Protein AF-0000000083150686 (afdb_homodimer)

Structure (mmCIF, N/CA/C/O backbone):
data_AF-0000000083150686-model_v1
#
loop_
_entity.id
_entity.type
_entity.pdbx_description
1 polymer 'Uncharacterized protein'
#
loop_
_atom_site.group_PDB
_atom_site.id
_atom_site.type_symbol
_atom_site.label_atom_id
_atom_site.label_alt_id
_atom_site.label_comp_id
_atom_site.label_asym_id
_atom_site.label_entity_id
_atom_site.label_seq_id
_atom_site.pdbx_PDB_ins_code
_atom_site.Cartn_x
_atom_site.Cartn_y
_atom_site.Cartn_z
_atom_site.occupancy
_atom_site.B_iso_or_equiv
_atom_site.auth_seq_id
_atom_site.auth_comp_id
_atom_site.auth_asym_id
_atom_site.auth_atom_id
_atom_site.pdbx_PDB_model_num
ATOM 1 N N . MET A 1 1 ? -0.133 -28 -19.562 1 75 1 MET A N 1
ATOM 2 C CA . MET A 1 1 ? 1.169 -27.609 -19.047 1 75 1 MET A CA 1
ATOM 3 C C . MET A 1 1 ? 1.482 -26.156 -19.422 1 75 1 MET A C 1
ATOM 5 O O . MET A 1 1 ? 1.815 -25.344 -18.547 1 75 1 MET A O 1
ATOM 9 N N . GLU A 1 2 ? 1.231 -25.766 -20.672 1 84.12 2 GLU A N 1
ATOM 10 C CA . GLU A 1 2 ? 1.483 -24.406 -21.125 1 84.12 2 GLU A CA 1
ATOM 11 C C . GLU A 1 2 ? 0.567 -23.406 -20.438 1 84.12 2 GLU A C 1
ATOM 13 O O . GLU A 1 2 ? 1.009 -22.328 -20.016 1 84.12 2 GLU A O 1
ATOM 18 N N . GLU A 1 3 ? -0.561 -23.875 -20.203 1 87 3 GLU A N 1
ATOM 19 C CA . GLU A 1 3 ? -1.543 -23 -19.578 1 87 3 GLU A CA 1
ATOM 20 C C . GLU A 1 3 ? -1.183 -22.734 -18.125 1 87 3 GLU A C 1
ATOM 22 O O . GLU A 1 3 ? -1.304 -21.609 -17.641 1 87 3 GLU A O 1
ATOM 27 N N . ILE A 1 4 ? -0.721 -23.797 -17.5 1 89.31 4 ILE A N 1
ATOM 28 C CA . ILE A 1 4 ? -0.377 -23.688 -16.094 1 89.31 4 ILE A CA 1
ATOM 29 C C . ILE A 1 4 ? 0.859 -22.812 -15.922 1 89.31 4 ILE A C 1
ATOM 31 O O . ILE A 1 4 ? 0.932 -22 -14.992 1 89.31 4 ILE A O 1
ATOM 35 N N . ASN A 1 5 ? 1.728 -22.969 -16.766 1 89.44 5 ASN A N 1
ATOM 36 C CA . ASN A 1 5 ? 2.928 -22.141 -16.734 1 89.44 5 ASN A CA 1
ATOM 37 C C . ASN A 1 5 ? 2.605 -20.688 -17 1 89.44 5 ASN A C 1
ATOM 39 O O . ASN A 1 5 ? 3.211 -19.781 -16.406 1 89.44 5 ASN A O 1
ATOM 43 N N . GLN A 1 6 ? 1.755 -20.484 -17.891 1 92.5 6 GLN A N 1
ATOM 44 C CA . GLN A 1 6 ? 1.312 -19.125 -18.172 1 92.5 6 GLN A CA 1
ATOM 45 C C . GLN A 1 6 ? 0.646 -18.5 -16.938 1 92.5 6 GLN A C 1
ATOM 47 O O . GLN A 1 6 ? 0.865 -17.328 -16.641 1 92.5 6 GLN A O 1
ATOM 52 N N . ARG A 1 7 ? -0.145 -19.328 -16.344 1 93.06 7 ARG A N 1
ATOM 53 C CA . ARG A 1 7 ? -0.808 -18.875 -15.125 1 93.06 7 ARG A CA 1
ATOM 54 C C . ARG A 1 7 ? 0.211 -18.516 -14.055 1 93.06 7 ARG A C 1
ATOM 56 O O . ARG A 1 7 ? 0.089 -17.469 -13.398 1 93.06 7 ARG A O 1
ATOM 63 N N . ILE A 1 8 ? 1.178 -19.281 -13.836 1 94 8 ILE A N 1
ATOM 64 C CA . ILE A 1 8 ? 2.219 -19.031 -12.844 1 94 8 ILE A CA 1
ATOM 65 C C . ILE A 1 8 ? 2.959 -17.734 -13.188 1 94 8 ILE A C 1
ATOM 67 O O . ILE A 1 8 ? 3.178 -16.891 -12.312 1 94 8 ILE A O 1
ATOM 71 N N . SER A 1 9 ? 3.281 -17.625 -14.43 1 93.88 9 SER A N 1
ATOM 72 C CA . SER A 1 9 ? 3.975 -16.406 -14.859 1 93.88 9 SER A CA 1
ATOM 73 C C . SER A 1 9 ? 3.135 -15.164 -14.594 1 93.88 9 SER A C 1
ATOM 75 O O . SER A 1 9 ? 3.648 -14.148 -14.117 1 93.88 9 SER A O 1
ATOM 77 N N . TYR A 1 10 ? 1.925 -15.242 -14.945 1 95.06 10 TYR A N 1
ATOM 78 C CA . TYR A 1 10 ? 1.02 -14.117 -14.703 1 95.06 10 TYR A CA 1
ATOM 79 C C . TYR A 1 10 ? 0.949 -13.781 -13.219 1 95.06 10 TYR A C 1
ATOM 81 O O . TYR A 1 10 ? 1.026 -12.609 -12.844 1 95.06 10 TYR A O 1
ATOM 89 N N . LEU A 1 11 ? 0.812 -14.781 -12.336 1 95.75 11 LEU A N 1
ATOM 90 C CA . LEU A 1 11 ? 0.724 -14.578 -10.898 1 95.75 11 LEU A CA 1
ATOM 91 C C . LEU A 1 11 ? 2.014 -13.977 -10.352 1 95.75 11 LEU A C 1
ATOM 93 O O . LEU A 1 11 ? 1.977 -13.086 -9.508 1 95.75 11 LEU A O 1
ATOM 97 N N . GLU A 1 12 ? 3.113 -14.414 -10.836 1 94.94 12 GLU A N 1
ATOM 98 C CA . GLU A 1 12 ? 4.398 -13.891 -10.383 1 94.94 12 GLU A CA 1
ATOM 99 C C . GLU A 1 12 ? 4.566 -12.422 -10.766 1 94.94 12 GLU A C 1
ATOM 101 O O . GLU A 1 12 ? 5.016 -11.609 -9.953 1 94.94 12 GLU A O 1
ATOM 106 N N . GLU A 1 13 ? 4.199 -12.078 -11.953 1 93.44 13 GLU A N 1
ATOM 107 C CA . GLU A 1 13 ? 4.281 -10.695 -12.406 1 93.44 13 GLU A CA 1
ATOM 108 C C . GLU A 1 13 ? 3.338 -9.797 -11.609 1 93.44 13 GLU A C 1
ATOM 110 O O . GLU A 1 13 ? 3.709 -8.688 -11.227 1 93.44 13 GLU A O 1
ATOM 115 N N . SER A 1 14 ? 2.146 -10.281 -11.422 1 94.44 14 SER A N 1
ATOM 116 C CA . SER A 1 14 ? 1.16 -9.531 -10.648 1 94.44 14 SER A CA 1
ATOM 117 C C . SER A 1 14 ? 1.615 -9.336 -9.211 1 94.44 14 SER A C 1
ATOM 119 O O . SER A 1 14 ? 1.419 -8.266 -8.633 1 94.44 14 SER A O 1
ATOM 121 N N . TYR A 1 15 ? 2.15 -10.367 -8.695 1 94.94 15 TYR A N 1
ATOM 122 C CA . TYR A 1 15 ? 2.686 -10.328 -7.344 1 94.94 15 TYR A CA 1
ATOM 123 C C . TYR A 1 15 ? 3.76 -9.25 -7.215 1 94.94 15 TYR A C 1
ATOM 125 O O . TYR A 1 15 ? 3.729 -8.445 -6.285 1 94.94 15 TYR A O 1
ATOM 133 N N . GLU A 1 16 ? 4.676 -9.203 -8.094 1 93.56 16 GLU A N 1
ATOM 134 C CA . GLU A 1 16 ? 5.766 -8.242 -8.047 1 93.56 16 GLU A CA 1
ATOM 135 C C . GLU A 1 16 ? 5.25 -6.812 -8.188 1 93.56 16 GLU A C 1
ATOM 137 O O . GLU A 1 16 ? 5.703 -5.906 -7.488 1 93.56 16 GLU A O 1
ATOM 142 N N . ALA A 1 17 ? 4.332 -6.609 -9.07 1 91.94 17 ALA A N 1
ATOM 143 C CA . ALA A 1 17 ? 3.744 -5.285 -9.273 1 91.94 17 ALA A CA 1
ATOM 144 C C . ALA A 1 17 ? 3.072 -4.789 -7.996 1 91.94 17 ALA A C 1
ATOM 146 O O . ALA A 1 17 ? 3.256 -3.635 -7.602 1 91.94 17 ALA A O 1
ATOM 147 N N . LEU A 1 18 ? 2.375 -5.68 -7.391 1 95.12 18 LEU A N 1
ATOM 148 C CA . LEU A 1 18 ? 1.666 -5.32 -6.168 1 95.12 18 LEU A CA 1
ATOM 149 C C . LEU A 1 18 ? 2.645 -5.074 -5.023 1 95.12 18 LEU A C 1
ATOM 151 O O . LEU A 1 18 ? 2.443 -4.168 -4.215 1 95.12 18 LEU A O 1
ATOM 155 N N . ARG A 1 19 ? 3.648 -5.855 -4.949 1 94.62 19 ARG A N 1
ATOM 156 C CA . ARG A 1 19 ? 4.684 -5.664 -3.939 1 94.62 19 ARG A CA 1
ATOM 157 C C . ARG A 1 19 ? 5.32 -4.285 -4.059 1 94.62 19 ARG A C 1
ATOM 159 O O . ARG A 1 19 ? 5.492 -3.586 -3.059 1 94.62 19 ARG A O 1
ATOM 166 N N . VAL A 1 20 ? 5.586 -3.867 -5.234 1 94.5 20 VAL A N 1
ATOM 167 C CA . VAL A 1 20 ? 6.219 -2.57 -5.457 1 94.5 20 VAL A CA 1
ATOM 168 C C . VAL A 1 20 ? 5.227 -1.451 -5.152 1 94.5 20 VAL A C 1
ATOM 170 O O . VAL A 1 20 ? 5.59 -0.434 -4.559 1 94.5 20 VAL A O 1
ATOM 173 N N . GLN A 1 21 ? 4.035 -1.655 -5.582 1 94.69 21 GLN A N 1
ATOM 174 C CA . GLN A 1 21 ? 3.008 -0.668 -5.266 1 94.69 21 GLN A CA 1
ATOM 175 C C . GLN A 1 21 ? 2.877 -0.478 -3.756 1 94.69 21 GLN A C 1
ATOM 177 O O . GLN A 1 21 ? 2.754 0.65 -3.275 1 94.69 21 GLN A O 1
ATOM 182 N N . ASN A 1 22 ? 2.91 -1.537 -3.043 1 95.75 22 ASN A N 1
ATOM 183 C CA . ASN A 1 22 ? 2.832 -1.463 -1.588 1 95.75 22 ASN A CA 1
ATOM 184 C C . ASN A 1 22 ? 4.055 -0.764 -0.997 1 95.75 22 ASN A C 1
ATOM 186 O O . ASN A 1 22 ? 3.939 -0.035 -0.009 1 95.75 22 ASN A O 1
ATOM 190 N N . LEU A 1 23 ? 5.199 -1.018 -1.586 1 95.06 23 LEU A N 1
ATOM 191 C CA . LEU A 1 23 ? 6.406 -0.325 -1.15 1 95.06 23 LEU A CA 1
ATOM 192 C C . LEU A 1 23 ? 6.273 1.181 -1.357 1 95.06 23 LEU A C 1
ATOM 194 O O . LEU A 1 23 ? 6.668 1.967 -0.493 1 95.06 23 LEU A O 1
ATOM 198 N N . VAL A 1 24 ? 5.688 1.564 -2.473 1 95.88 24 VAL A N 1
ATOM 199 C CA . VAL A 1 24 ? 5.473 2.975 -2.783 1 95.88 24 VAL A CA 1
ATOM 200 C C . VAL A 1 24 ? 4.492 3.578 -1.779 1 95.88 24 VAL A C 1
ATOM 202 O O . VAL A 1 24 ? 4.781 4.605 -1.161 1 95.88 24 VAL A O 1
ATOM 205 N N . LEU A 1 25 ? 3.389 2.918 -1.589 1 96.12 25 LEU A N 1
ATOM 206 C CA . LEU A 1 25 ? 2.369 3.414 -0.671 1 96.12 25 LEU A CA 1
ATOM 207 C C . LEU A 1 25 ? 2.906 3.48 0.754 1 96.12 25 LEU A C 1
ATOM 209 O O . LEU A 1 25 ? 2.664 4.457 1.469 1 96.12 25 LEU A O 1
ATOM 213 N N . GLY A 1 26 ? 3.625 2.428 1.146 1 94.88 26 GLY A N 1
ATOM 214 C CA . GLY A 1 26 ? 4.223 2.404 2.471 1 94.88 26 GLY A CA 1
ATOM 215 C C . GLY A 1 26 ? 5.227 3.521 2.691 1 94.88 26 GLY A C 1
ATOM 216 O O . GLY A 1 26 ? 5.234 4.156 3.748 1 94.88 26 GLY A O 1
ATOM 217 N N . SER A 1 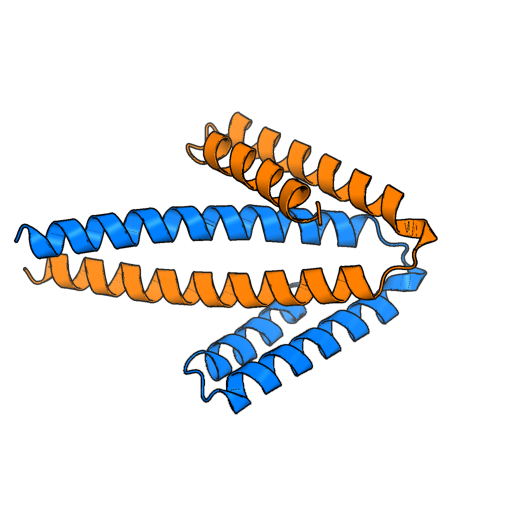27 ? 6.055 3.756 1.7 1 95.31 27 SER A N 1
ATOM 218 C CA . SER A 1 27 ? 7.043 4.824 1.783 1 95.31 27 SER A CA 1
ATOM 219 C C . SER A 1 27 ? 6.375 6.191 1.872 1 95.31 27 SER A C 1
ATOM 221 O O . SER A 1 27 ? 6.781 7.035 2.674 1 95.31 27 SER A O 1
ATOM 223 N N . ALA A 1 28 ? 5.355 6.414 1.034 1 95.19 28 ALA A N 1
ATOM 224 C CA . ALA A 1 28 ? 4.609 7.668 1.062 1 95.19 28 ALA A CA 1
ATOM 225 C C . ALA A 1 28 ? 3.969 7.895 2.428 1 95.19 28 ALA A C 1
ATOM 227 O O . ALA A 1 28 ? 4.07 8.984 2.998 1 95.19 28 ALA A O 1
ATOM 228 N N . LEU A 1 29 ? 3.385 6.855 2.963 1 94.38 29 LEU A N 1
ATOM 229 C CA . LEU A 1 29 ? 2.701 6.941 4.246 1 94.38 29 LEU A CA 1
ATOM 230 C C . LEU A 1 29 ? 3.689 7.234 5.371 1 94.38 29 LEU A C 1
ATOM 232 O O . LEU A 1 29 ? 3.443 8.102 6.211 1 94.38 29 LEU A O 1
ATOM 236 N N . LYS A 1 30 ? 4.742 6.539 5.363 1 93 30 LYS A N 1
ATOM 237 C CA . LYS A 1 30 ? 5.777 6.742 6.375 1 93 30 LYS A CA 1
ATOM 238 C C . LYS A 1 30 ? 6.301 8.18 6.34 1 93 30 LYS A C 1
ATOM 240 O O . LYS A 1 30 ? 6.461 8.812 7.387 1 93 30 LYS A O 1
ATOM 245 N N . SER A 1 31 ? 6.586 8.688 5.176 1 93.44 31 SER A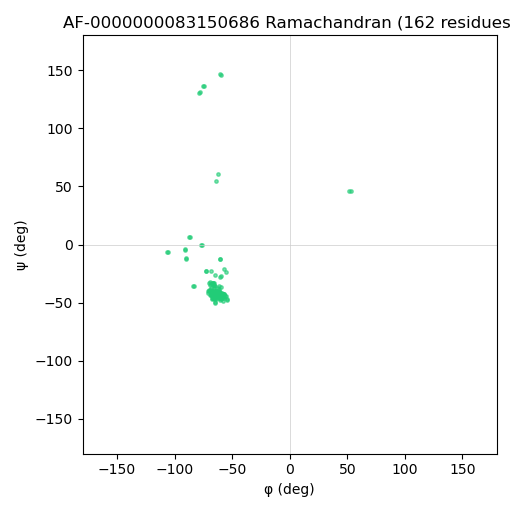 N 1
ATOM 246 C CA . SER A 1 31 ? 7.102 10.039 5.016 1 93.44 31 SER A CA 1
ATOM 247 C C . SER A 1 31 ? 6.082 11.078 5.48 1 93.44 31 SER A C 1
ATOM 249 O O . SER A 1 31 ? 6.438 12.055 6.141 1 93.44 31 SER A O 1
ATOM 251 N N . LEU A 1 32 ? 4.852 10.859 5.09 1 91.44 32 LEU A N 1
ATOM 252 C CA . LEU A 1 32 ? 3.783 11.766 5.496 1 91.44 32 LEU A CA 1
ATOM 253 C C . LEU A 1 32 ? 3.656 11.812 7.016 1 91.44 32 LEU A C 1
ATOM 255 O O . LEU A 1 32 ? 3.627 12.891 7.605 1 91.44 32 LEU A O 1
ATOM 259 N N . LEU A 1 33 ? 3.705 10.68 7.625 1 89.88 33 LEU A N 1
ATOM 260 C CA . LEU A 1 33 ? 3.557 10.609 9.07 1 89.88 33 LEU A CA 1
ATOM 261 C C . LEU A 1 33 ? 4.723 11.297 9.773 1 89.88 33 LEU A C 1
ATOM 263 O O . LEU A 1 33 ? 4.527 11.984 10.781 1 89.88 33 LEU A O 1
ATOM 267 N N . ARG A 1 34 ? 5.844 11.18 9.219 1 89.06 34 ARG A N 1
ATOM 268 C CA . ARG A 1 34 ? 7.039 11.758 9.82 1 89.06 34 ARG A CA 1
ATOM 269 C C . ARG A 1 34 ? 7.039 13.281 9.68 1 89.06 34 ARG A C 1
ATOM 271 O O . ARG A 1 34 ? 7.684 13.977 10.461 1 89.06 34 ARG A O 1
ATOM 278 N N . SER A 1 35 ? 6.305 13.719 8.703 1 89.06 35 SER A N 1
ATOM 279 C CA . SER A 1 35 ? 6.32 15.156 8.43 1 89.06 35 SER A CA 1
ATOM 280 C C . SER A 1 35 ? 5.242 15.883 9.219 1 89.06 35 SER A C 1
ATOM 282 O O . SER A 1 35 ? 5.238 17.109 9.289 1 89.06 35 SER A O 1
ATOM 284 N N . LEU A 1 36 ? 4.387 15.156 9.781 1 89.31 36 LEU A N 1
ATOM 285 C CA . LEU A 1 36 ? 3.254 15.766 10.477 1 89.31 36 LEU A CA 1
ATOM 286 C C . LEU A 1 36 ? 3.688 16.359 11.805 1 89.31 36 LEU A C 1
ATOM 288 O O . LEU A 1 36 ? 4.461 15.742 12.547 1 89.31 36 LEU A O 1
ATOM 292 N N . PRO A 1 37 ? 3.152 17.578 12.039 1 88.38 37 PRO A N 1
ATOM 293 C CA . PRO A 1 37 ? 3.344 18.125 13.391 1 88.38 37 PRO A CA 1
ATOM 294 C C . PRO A 1 37 ? 2.74 17.234 14.477 1 88.38 37 PRO A C 1
ATOM 296 O O . PRO A 1 37 ? 1.703 16.594 14.25 1 88.38 37 PRO A O 1
ATOM 299 N N . PRO A 1 38 ? 3.41 17.219 15.625 1 86.56 38 PRO A N 1
ATOM 300 C CA . PRO A 1 38 ? 2.926 16.344 16.703 1 86.56 38 PRO A CA 1
ATOM 301 C C . PRO A 1 38 ? 1.501 16.688 17.141 1 86.56 38 PRO A C 1
ATOM 303 O O . PRO A 1 38 ? 0.77 15.805 17.609 1 86.56 38 PRO A O 1
ATOM 306 N N . ASP A 1 39 ? 1.132 17.938 16.953 1 88.06 39 ASP A N 1
ATOM 307 C CA . ASP A 1 39 ? -0.183 18.359 17.422 1 88.06 39 ASP A CA 1
ATOM 308 C C . ASP A 1 39 ? -1.286 17.875 16.484 1 88.06 39 ASP A C 1
ATOM 310 O O . ASP A 1 39 ? -2.473 18 16.797 1 88.06 39 ASP A O 1
ATOM 314 N N . MET A 1 40 ? -0.871 17.188 15.422 1 87.56 40 MET A N 1
ATOM 315 C CA . MET A 1 40 ? -1.856 16.672 14.469 1 87.56 40 MET A CA 1
ATOM 316 C C . MET A 1 40 ? -2.027 15.164 14.609 1 87.56 40 MET A C 1
ATOM 318 O O . MET A 1 40 ? -2.918 14.578 14 1 87.56 40 MET A O 1
ATOM 322 N N . ALA A 1 41 ? -1.211 14.602 15.422 1 82.62 41 ALA A N 1
ATOM 323 C CA . ALA A 1 41 ? -1.141 13.141 15.508 1 82.62 41 ALA A CA 1
ATOM 324 C C . ALA A 1 41 ? -2.516 12.547 15.789 1 82.62 41 ALA A C 1
ATOM 326 O O . ALA A 1 41 ? -2.941 11.602 15.109 1 82.62 41 ALA A O 1
ATOM 327 N N . GLN A 1 42 ? -3.186 13.078 16.719 1 87 42 GLN A N 1
ATOM 328 C CA . GLN A 1 42 ? -4.48 12.531 17.094 1 87 42 GLN A CA 1
ATOM 329 C C . GLN A 1 42 ? -5.504 12.695 15.984 1 87 42 GLN A C 1
ATOM 331 O O . GLN A 1 42 ? -6.281 11.781 15.703 1 87 42 GLN A O 1
ATOM 336 N N . ASP A 1 43 ? -5.547 13.875 15.414 1 88.06 43 ASP A N 1
ATOM 337 C CA . ASP A 1 43 ? -6.484 14.148 14.328 1 88.06 43 ASP A CA 1
ATOM 338 C C . ASP A 1 43 ? -6.258 13.203 13.156 1 88.06 43 ASP A C 1
ATOM 340 O O . ASP A 1 43 ? -7.211 12.68 12.57 1 88.06 43 ASP A O 1
ATOM 344 N N . VAL A 1 44 ? -5.086 13.016 12.883 1 88.12 44 VAL A N 1
ATOM 345 C CA . VAL A 1 44 ? -4.723 12.164 11.75 1 88.12 44 VAL A CA 1
ATOM 346 C C . VAL A 1 44 ? -5.086 10.719 12.055 1 88.12 44 VAL A C 1
ATOM 348 O O . VAL A 1 44 ? -5.594 10 11.188 1 88.12 44 VAL A O 1
ATOM 351 N N . LEU A 1 45 ? -4.828 10.219 13.203 1 88.62 45 LEU A N 1
ATOM 352 C CA . LEU A 1 45 ? -5.199 8.867 13.602 1 88.62 45 LEU A CA 1
ATOM 353 C C . LEU A 1 45 ? -6.703 8.656 13.477 1 88.62 45 LEU A C 1
ATOM 355 O O . LEU A 1 45 ? -7.152 7.621 12.984 1 88.62 45 LEU A O 1
ATOM 359 N N . GLU A 1 46 ? -7.41 9.648 13.898 1 93.44 46 GLU A N 1
ATOM 360 C CA . GLU A 1 46 ? -8.867 9.578 13.805 1 93.44 46 GLU A CA 1
ATOM 361 C C . GLU A 1 46 ? -9.32 9.531 12.352 1 93.44 46 GLU A C 1
ATOM 363 O O . GLU A 1 46 ? -10.258 8.797 12.008 1 93.44 46 GLU A O 1
ATOM 368 N N . ALA A 1 47 ? -8.688 10.305 11.586 1 93.31 47 ALA A N 1
ATOM 369 C CA . ALA A 1 47 ? -9.016 10.305 10.164 1 93.31 47 ALA A CA 1
ATOM 370 C C . ALA A 1 47 ? -8.75 8.945 9.531 1 93.31 47 ALA A C 1
ATOM 372 O O . ALA A 1 47 ? -9.547 8.453 8.727 1 93.31 47 ALA A O 1
ATOM 373 N N . VAL A 1 48 ? -7.645 8.359 9.852 1 94.19 48 VAL A N 1
ATOM 374 C CA . VAL A 1 48 ? -7.285 7.047 9.312 1 94.19 48 VAL A CA 1
ATOM 375 C C . VAL A 1 48 ? -8.289 6.004 9.797 1 94.19 48 VAL A C 1
ATOM 377 O O . VAL A 1 48 ? -8.742 5.168 9.008 1 94.19 48 VAL A O 1
ATOM 380 N N . ARG A 1 49 ? -8.641 6.039 11 1 94.56 49 ARG A N 1
ATOM 381 C CA . ARG A 1 49 ? -9.633 5.105 11.531 1 94.56 49 ARG A CA 1
ATOM 382 C C . ARG A 1 49 ? -10.969 5.254 10.797 1 94.56 49 ARG A C 1
ATOM 384 O O . ARG A 1 49 ? -11.586 4.258 10.422 1 94.56 49 ARG A O 1
ATOM 391 N N . ALA A 1 50 ? -11.367 6.5 10.648 1 95.5 50 ALA A N 1
ATOM 392 C CA . ALA A 1 50 ? -12.602 6.762 9.922 1 95.5 50 ALA A CA 1
ATOM 393 C C . ALA A 1 50 ? -12.516 6.242 8.492 1 95.5 50 ALA A C 1
ATOM 395 O O . ALA A 1 50 ? -13.492 5.703 7.957 1 95.5 50 ALA A O 1
ATOM 396 N N . GLY A 1 51 ? -11.406 6.477 7.879 1 95.62 51 GLY A N 1
ATOM 397 C CA . GLY A 1 51 ? -11.195 5.957 6.539 1 95.62 51 GLY A CA 1
ATOM 398 C C . GLY A 1 51 ? -11.297 4.445 6.461 1 95.62 51 GLY A C 1
ATOM 399 O O . GLY A 1 51 ? -11.828 3.896 5.496 1 95.62 51 GLY A O 1
ATOM 400 N N . PHE A 1 52 ? -10.75 3.748 7.414 1 95.75 52 PHE A N 1
ATOM 401 C CA . PHE A 1 52 ? -10.852 2.295 7.477 1 95.75 52 PHE A CA 1
ATOM 402 C C . PHE A 1 52 ? -12.305 1.862 7.625 1 95.75 52 PHE A C 1
ATOM 404 O O . PHE A 1 52 ? -12.75 0.919 6.965 1 95.75 52 PHE A O 1
ATOM 411 N N . ASP A 1 53 ? -12.977 2.562 8.477 1 95.12 53 ASP A N 1
ATOM 412 C CA . ASP A 1 53 ? -14.391 2.244 8.656 1 95.12 53 ASP A CA 1
ATOM 413 C C . ASP A 1 53 ? -15.156 2.4 7.352 1 95.12 53 ASP A C 1
ATOM 415 O O . ASP A 1 53 ? -15.984 1.551 7.004 1 95.12 53 ASP A O 1
ATOM 419 N N . ASP A 1 54 ? -14.891 3.48 6.652 1 95.31 54 ASP A N 1
ATOM 420 C CA . ASP A 1 54 ? -15.539 3.73 5.371 1 95.31 54 ASP A CA 1
ATOM 421 C C . ASP A 1 54 ? -15.242 2.609 4.375 1 95.31 54 ASP A C 1
ATOM 423 O O . ASP A 1 54 ? -16.141 2.137 3.678 1 95.31 54 ASP A O 1
ATOM 427 N N . GLU A 1 55 ? -14 2.215 4.301 1 95.25 55 GLU A N 1
ATOM 428 C CA . GLU A 1 55 ? -13.609 1.166 3.363 1 95.25 55 GLU A CA 1
ATOM 429 C C . GLU A 1 55 ? -14.219 -0.177 3.752 1 95.25 55 GLU A C 1
ATOM 431 O O . GLU A 1 55 ? -14.648 -0.941 2.887 1 95.25 55 GLU A O 1
ATOM 436 N N . LEU A 1 56 ? -14.227 -0.5 4.988 1 94.56 56 LEU A N 1
ATOM 437 C CA . LEU A 1 56 ? -14.836 -1.74 5.453 1 94.56 56 LEU A CA 1
ATOM 438 C C . LEU A 1 56 ? -16.312 -1.789 5.098 1 94.56 56 LEU A C 1
ATOM 440 O O . LEU A 1 56 ? -16.812 -2.818 4.633 1 94.56 56 LEU A O 1
ATOM 444 N N . ALA A 1 57 ? -16.969 -0.682 5.336 1 95.06 57 ALA A N 1
ATOM 445 C CA . ALA A 1 57 ? -18.391 -0.585 4.984 1 95.06 57 ALA A CA 1
ATOM 446 C C . ALA A 1 57 ? -18.594 -0.839 3.492 1 95.06 57 ALA A C 1
ATOM 448 O O . ALA A 1 57 ? -19.516 -1.559 3.105 1 95.06 57 ALA A O 1
ATOM 449 N N . ARG A 1 58 ? -17.719 -0.239 2.688 1 94.44 58 ARG A N 1
ATOM 450 C CA . ARG A 1 58 ? -17.812 -0.435 1.243 1 94.44 58 ARG A CA 1
ATOM 451 C C . ARG A 1 58 ? -17.609 -1.902 0.877 1 94.44 58 ARG A C 1
ATOM 453 O O . ARG A 1 58 ? -18.359 -2.449 0.066 1 94.44 58 ARG A O 1
ATOM 460 N N . LEU A 1 59 ? -16.656 -2.535 1.482 1 93.5 59 LEU A N 1
ATOM 461 C CA . LEU A 1 59 ? -16.375 -3.941 1.216 1 93.5 59 LEU A CA 1
ATOM 462 C C . LEU A 1 59 ? -17.531 -4.824 1.666 1 93.5 59 LEU A C 1
ATOM 464 O O . LEU A 1 59 ? -17.891 -5.789 0.983 1 93.5 59 LEU A O 1
ATOM 468 N N . GLU A 1 60 ? -18.094 -4.543 2.764 1 92 60 GLU A N 1
ATOM 469 C CA . GLU A 1 60 ? -19.219 -5.312 3.287 1 92 60 GLU A CA 1
ATOM 470 C C . GLU A 1 60 ? -20.453 -5.148 2.414 1 92 60 GLU A C 1
ATOM 472 O O . GLU A 1 60 ? -21.172 -6.117 2.145 1 92 60 GLU A O 1
ATOM 477 N N . TYR A 1 61 ? -20.641 -3.941 2.086 1 92 61 TYR A N 1
ATOM 478 C CA . TYR A 1 61 ? -21.797 -3.662 1.242 1 92 61 TYR A CA 1
ATOM 479 C C . TYR A 1 61 ? -21.703 -4.418 -0.078 1 92 61 TYR A C 1
ATOM 481 O O . TYR A 1 61 ? -22.719 -4.898 -0.598 1 92 61 TYR A O 1
ATOM 489 N N . SER A 1 62 ? -20.531 -4.578 -0.645 1 90.31 62 SER A N 1
ATOM 490 C CA . SER A 1 62 ? -20.312 -5.258 -1.917 1 90.31 62 SER A CA 1
ATOM 491 C C . SER A 1 62 ? -20.141 -6.758 -1.719 1 90.31 62 SER A C 1
ATOM 493 O O . SER A 1 62 ? -19.781 -7.477 -2.656 1 90.31 62 SER A O 1
ATOM 495 N N . ASP A 1 63 ? -20.344 -7.176 -0.519 1 85.5 63 ASP A N 1
ATOM 496 C CA . ASP A 1 63 ? -20.172 -8.578 -0.165 1 85.5 63 ASP A CA 1
ATOM 497 C C . ASP A 1 63 ? -18.812 -9.102 -0.619 1 85.5 63 ASP A C 1
ATOM 499 O O . ASP A 1 63 ? -18.719 -10.172 -1.236 1 85.5 63 ASP A O 1
ATOM 503 N N . SER A 1 64 ? -17.797 -8.33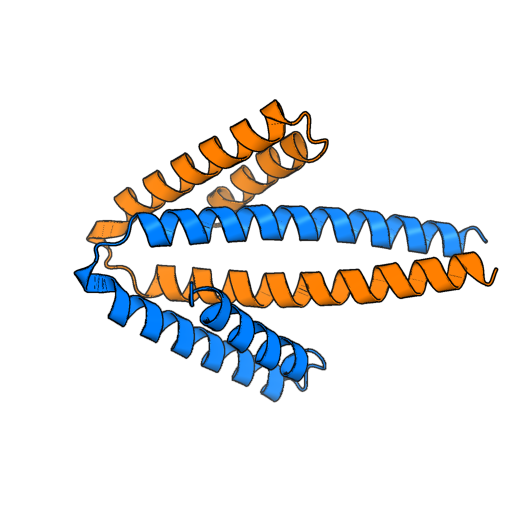6 -0.357 1 85.06 64 SER A N 1
ATOM 504 C CA . SER A 1 64 ? -16.438 -8.711 -0.756 1 85.06 64 SER A CA 1
ATOM 505 C C . SER A 1 64 ? -15.852 -9.742 0.191 1 85.06 64 SER A C 1
ATOM 507 O O . SER A 1 64 ? -15.953 -9.609 1.412 1 85.06 64 SER A O 1
ATOM 509 N N . ALA A 1 65 ? -15.312 -10.766 -0.4 1 82.31 65 ALA A N 1
ATOM 510 C CA . ALA A 1 65 ? -14.641 -11.805 0.373 1 82.31 65 ALA A CA 1
ATOM 511 C C . ALA A 1 65 ? -13.461 -11.234 1.156 1 82.31 65 ALA A C 1
ATOM 513 O O . ALA A 1 65 ? -12.984 -11.852 2.111 1 82.31 65 ALA A O 1
ATOM 514 N N . GLN A 1 66 ? -13.07 -9.992 0.84 1 86.38 66 GLN A N 1
ATOM 515 C CA . GLN A 1 66 ? -11.875 -9.398 1.429 1 86.38 66 GLN A CA 1
ATOM 516 C C . GLN A 1 66 ? -12.211 -8.641 2.707 1 86.38 66 GLN A C 1
ATOM 518 O O . GLN A 1 66 ? -11.32 -8.211 3.439 1 86.38 66 GLN A O 1
ATOM 523 N N . SER A 1 67 ? -13.477 -8.516 3.084 1 91 67 SER A N 1
ATOM 524 C CA . SER A 1 67 ? -13.883 -7.684 4.215 1 91 67 SER A CA 1
ATOM 525 C C . SER A 1 67 ? -13.258 -8.172 5.516 1 91 67 SER A C 1
ATOM 527 O O . SER A 1 67 ? -12.719 -7.379 6.289 1 91 67 SER A O 1
ATOM 529 N N . GLU A 1 68 ? 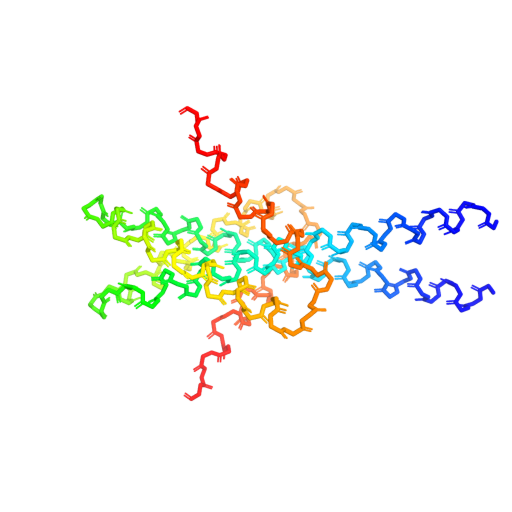-13.289 -9.445 5.684 1 90.94 68 GLU A N 1
ATOM 530 C CA . GLU A 1 68 ? -12.727 -9.992 6.914 1 90.94 68 GLU A CA 1
ATOM 531 C C . GLU A 1 68 ? -11.211 -9.797 6.965 1 90.94 68 GLU A C 1
ATOM 533 O O . GLU A 1 68 ? -10.664 -9.391 7.992 1 90.94 68 GLU A O 1
ATOM 538 N N . LEU A 1 69 ? -10.594 -10.117 5.879 1 91.56 69 LEU A N 1
ATOM 539 C CA . LEU A 1 69 ? -9.141 -9.969 5.812 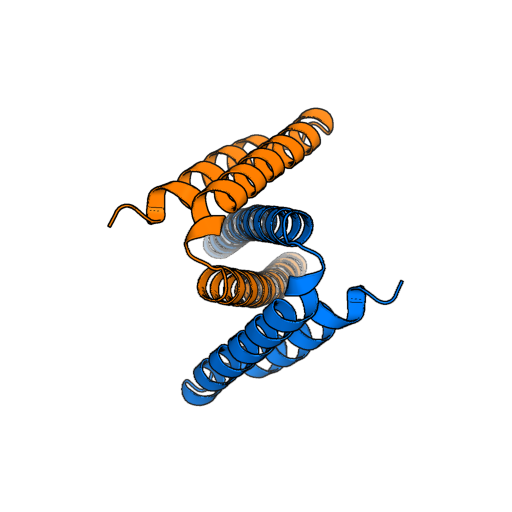1 91.56 69 LEU A CA 1
ATOM 540 C C . LEU A 1 69 ? -8.742 -8.508 5.996 1 91.56 69 LEU A C 1
ATOM 542 O O . LEU A 1 69 ? -7.758 -8.211 6.684 1 91.56 69 LEU A O 1
ATOM 546 N N . PHE A 1 70 ? -9.516 -7.609 5.445 1 94.94 70 PHE A N 1
ATOM 547 C CA . PHE A 1 70 ? -9.266 -6.184 5.605 1 94.94 70 PHE A CA 1
ATOM 548 C C . PHE A 1 70 ? -9.398 -5.77 7.066 1 94.94 70 PHE A C 1
ATOM 550 O O . PHE A 1 70 ? -8.539 -5.062 7.598 1 94.94 70 PHE A O 1
ATOM 557 N N . HIS A 1 71 ? -10.477 -6.254 7.625 1 91.75 71 HIS A N 1
ATOM 558 C CA . HIS A 1 71 ? -10.719 -5.926 9.023 1 91.75 71 HIS A CA 1
ATOM 559 C C . HIS A 1 71 ? -9.539 -6.324 9.898 1 91.75 71 HIS A C 1
ATOM 561 O O . HIS A 1 71 ? -9.039 -5.512 10.688 1 91.75 71 HIS A O 1
ATOM 567 N N . TYR A 1 72 ? -9.016 -7.445 9.711 1 91.88 72 TYR A N 1
ATOM 568 C CA . TYR A 1 72 ? -7.887 -7.926 10.5 1 91.88 72 TYR A CA 1
ATOM 569 C C . TYR A 1 72 ? -6.629 -7.121 10.203 1 91.88 72 TYR A C 1
ATOM 571 O O . TYR A 1 72 ? -5.859 -6.805 11.109 1 91.88 72 TYR A O 1
ATOM 579 N N . ALA A 1 73 ? -6.473 -6.809 8.969 1 91.5 73 ALA A N 1
ATOM 580 C CA . ALA A 1 73 ? -5.277 -6.09 8.539 1 91.5 73 ALA A CA 1
ATOM 581 C C . ALA A 1 73 ? -5.246 -4.68 9.125 1 91.5 73 ALA A C 1
ATOM 583 O O . ALA A 1 73 ? -4.176 -4.148 9.43 1 91.5 73 ALA A O 1
ATOM 584 N N . THR A 1 74 ? -6.441 -4.051 9.305 1 92.81 74 THR A N 1
ATOM 585 C CA . THR A 1 74 ? -6.473 -2.709 9.867 1 92.81 74 THR A CA 1
ATOM 586 C C . THR A 1 74 ? -6.07 -2.734 11.344 1 92.81 74 THR A C 1
ATOM 588 O O . THR A 1 74 ? -5.438 -1.798 11.836 1 92.81 74 THR A O 1
ATOM 591 N N . TYR A 1 75 ? -6.398 -3.814 12.031 1 87.44 75 TYR A N 1
ATOM 592 C CA . TYR A 1 75 ? -5.98 -3.961 13.422 1 87.44 75 TYR A CA 1
ATOM 593 C C . TYR A 1 75 ? -4.465 -4.082 13.531 1 87.44 75 TYR A C 1
ATOM 595 O O . TYR A 1 75 ? -3.846 -3.473 14.406 1 87.44 75 TYR A O 1
ATOM 603 N N . ALA A 1 76 ? -3.93 -4.77 12.672 1 85 76 ALA A N 1
ATOM 604 C CA . ALA A 1 76 ? -2.48 -4.949 12.656 1 85 76 ALA A CA 1
ATOM 605 C C . ALA A 1 76 ? -1.769 -3.643 12.32 1 85 76 ALA A C 1
ATOM 607 O O . ALA A 1 76 ? -0.658 -3.391 12.789 1 85 76 ALA A O 1
ATOM 608 N N . PHE A 1 77 ? -2.445 -2.889 11.5 1 87.69 77 PHE A N 1
ATOM 609 C CA . PHE A 1 77 ? -1.9 -1.601 11.086 1 87.69 77 PHE A CA 1
ATOM 610 C C . PHE A 1 77 ? -1.645 -0.712 12.297 1 87.69 77 PHE A C 1
ATOM 612 O O . PHE A 1 77 ? -0.619 -0.032 12.375 1 87.69 77 PHE A O 1
ATOM 619 N N . PHE A 1 78 ? -2.529 -0.676 13.203 1 80.88 78 PHE A N 1
ATOM 620 C CA . PHE A 1 78 ? -2.404 0.16 14.391 1 80.88 78 PHE A CA 1
ATOM 621 C C . PHE A 1 78 ? -1.582 -0.542 15.461 1 80.88 78 PHE A C 1
ATOM 623 O O . PHE A 1 78 ? -1.027 0.107 16.344 1 80.88 78 PHE A O 1
ATOM 630 N N . GLY A 1 79 ? -1.607 -1.755 15.664 1 67.56 79 GLY A N 1
ATOM 631 C CA . GLY A 1 79 ? -0.913 -2.516 16.688 1 67.56 79 GLY A CA 1
ATOM 632 C C . GLY A 1 79 ? 0.59 -2.555 16.484 1 67.56 79 GLY A C 1
ATOM 633 O O . GLY A 1 79 ? 1.337 -2.891 17.406 1 67.56 79 GLY A O 1
ATOM 634 N N . GLU A 1 80 ? 1.07 -2.572 15.305 1 49.09 80 GLU A N 1
ATOM 635 C CA . GLU A 1 80 ? 2.525 -2.615 15.195 1 49.09 80 GLU A CA 1
ATOM 636 C C . GLU A 1 80 ? 3.17 -1.434 15.914 1 49.09 80 GLU A C 1
ATOM 638 O O . GLU A 1 80 ? 4.367 -1.45 16.203 1 49.09 80 GLU A O 1
ATOM 643 N N . LYS A 1 81 ? 2.73 -0.292 16.266 1 41.5 81 LYS A N 1
ATOM 644 C CA . LYS A 1 81 ? 3.406 0.791 16.969 1 41.5 81 LYS A CA 1
ATOM 645 C C . LYS A 1 81 ? 3.781 0.367 18.391 1 41.5 81 LYS A C 1
ATOM 647 O O . LYS A 1 81 ? 4.441 1.117 19.109 1 41.5 81 LYS A O 1
ATOM 652 N N . ASN A 1 82 ? 3.17 -0.536 19.078 1 32.81 82 ASN A N 1
ATOM 653 C CA . ASN A 1 82 ? 3.598 -0.666 20.469 1 32.81 82 ASN A CA 1
ATOM 654 C C . ASN A 1 82 ? 5.051 -1.114 20.562 1 32.81 82 ASN A C 1
ATOM 656 O O . ASN A 1 82 ? 5.371 -2.271 20.281 1 32.81 82 ASN A O 1
ATOM 660 N N . TYR A 1 83 ? 5.949 -0.472 19.969 1 24.34 83 TYR A N 1
ATOM 661 C CA . TYR A 1 83 ? 7.18 -0.617 20.734 1 24.34 83 TYR A CA 1
ATOM 662 C C . TYR A 1 83 ? 7.109 0.177 22.031 1 24.34 83 TYR A C 1
ATOM 664 O O . TYR A 1 83 ? 6.441 1.212 22.109 1 24.34 83 TYR A O 1
ATOM 672 N N . MET B 1 1 ? 3.396 -32.281 -10.938 1 74.69 1 MET B N 1
ATOM 673 C CA . MET B 1 1 ? 2.045 -31.719 -10.961 1 74.69 1 MET B CA 1
ATOM 674 C C . MET B 1 1 ? 1.645 -31.203 -9.586 1 74.69 1 MET B C 1
ATOM 676 O O . MET B 1 1 ? 1.221 -30.047 -9.445 1 74.69 1 MET B O 1
ATOM 680 N N . GLU B 1 2 ? 1.938 -31.984 -8.523 1 84.5 2 GLU B N 1
ATOM 681 C CA . GLU B 1 2 ? 1.611 -31.578 -7.156 1 84.5 2 GLU B CA 1
ATOM 682 C C . GLU B 1 2 ? 2.42 -30.359 -6.738 1 84.5 2 GLU B C 1
ATOM 684 O O . GLU B 1 2 ? 1.882 -29.422 -6.129 1 84.5 2 GLU B O 1
ATOM 689 N N . GLU B 1 3 ? 3.572 -30.344 -7.207 1 86.94 3 GLU B N 1
ATOM 690 C CA . GLU B 1 3 ? 4.461 -29.25 -6.84 1 86.94 3 GLU B CA 1
ATOM 691 C C . GLU B 1 3 ? 4.012 -27.938 -7.488 1 86.94 3 GLU B C 1
ATOM 693 O O . GLU B 1 3 ? 4.031 -26.891 -6.844 1 86.94 3 GLU B O 1
ATOM 698 N N . ILE B 1 4 ? 3.594 -28.094 -8.727 1 89 4 ILE B N 1
ATOM 699 C CA . ILE B 1 4 ? 3.18 -26.922 -9.477 1 89 4 ILE B CA 1
ATOM 700 C C . ILE B 1 4 ? 1.881 -26.359 -8.891 1 89 4 ILE B C 1
ATOM 702 O O . ILE B 1 4 ? 1.713 -25.156 -8.781 1 89 4 ILE B O 1
ATOM 706 N N . ASN B 1 5 ? 1.057 -27.203 -8.57 1 89.62 5 ASN B N 1
ATOM 707 C CA . ASN B 1 5 ? -0.199 -26.781 -7.953 1 89.62 5 ASN B CA 1
ATOM 708 C C . ASN B 1 5 ? 0.031 -26.125 -6.594 1 89.62 5 ASN B C 1
ATOM 710 O O . ASN B 1 5 ? -0.663 -25.188 -6.23 1 89.62 5 ASN B O 1
ATOM 714 N N . GLN B 1 6 ? 0.893 -26.688 -5.879 1 92.56 6 GLN B N 1
ATOM 715 C CA . GLN B 1 6 ? 1.253 -26.094 -4.598 1 92.56 6 GLN B CA 1
ATOM 716 C C . GLN B 1 6 ? 1.821 -24.688 -4.793 1 92.56 6 GLN B C 1
ATOM 718 O O . GLN B 1 6 ? 1.511 -23.781 -4.023 1 92.56 6 GLN B O 1
ATOM 723 N N . ARG B 1 7 ? 2.635 -24.594 -5.801 1 93.12 7 ARG B N 1
ATOM 724 C CA . ARG B 1 7 ? 3.215 -23.297 -6.113 1 93.12 7 ARG B CA 1
ATOM 725 C C . ARG B 1 7 ? 2.133 -22.297 -6.48 1 93.12 7 ARG B C 1
ATOM 727 O O . ARG B 1 7 ? 2.154 -21.156 -6.016 1 93.12 7 ARG B O 1
ATOM 734 N N . ILE B 1 8 ? 1.204 -22.641 -7.258 1 93.94 8 ILE B N 1
ATOM 735 C CA . ILE B 1 8 ? 0.107 -21.766 -7.668 1 93.94 8 ILE B CA 1
ATOM 736 C C . ILE B 1 8 ? -0.704 -21.359 -6.445 1 93.94 8 ILE B C 1
ATOM 738 O O . ILE B 1 8 ? -1.02 -20.172 -6.277 1 93.94 8 ILE B O 1
ATOM 742 N N . SER B 1 9 ? -0.97 -22.312 -5.625 1 93.88 9 SER B N 1
ATOM 743 C CA . SER B 1 9 ? -1.725 -22.016 -4.41 1 93.88 9 SER B CA 1
ATOM 744 C C . SER B 1 9 ? -0.982 -21.016 -3.531 1 93.88 9 SER B C 1
ATOM 746 O O . SER B 1 9 ? -1.585 -20.094 -2.998 1 93.88 9 SER B O 1
ATOM 748 N N . TYR B 1 10 ? 0.245 -21.25 -3.359 1 95.12 10 TYR B N 1
ATOM 749 C CA . TYR B 1 10 ? 1.059 -20.344 -2.561 1 95.12 10 TYR B CA 1
ATOM 750 C C . TYR B 1 10 ? 1.041 -18.938 -3.15 1 95.12 10 TYR B C 1
ATOM 752 O O . TYR B 1 10 ? 0.868 -17.953 -2.424 1 95.12 10 TYR B O 1
ATOM 760 N N . LEU B 1 11 ? 1.204 -18.781 -4.465 1 95.69 11 LEU B N 1
ATOM 761 C CA . LEU B 1 11 ? 1.215 -17.484 -5.141 1 95.69 11 LEU B CA 1
ATOM 762 C C . LEU B 1 11 ? -0.136 -16.797 -5.008 1 95.69 11 LEU B C 1
ATOM 764 O O . LEU B 1 11 ? -0.197 -15.586 -4.777 1 95.69 11 LEU B O 1
ATOM 768 N N . GLU B 1 12 ? -1.176 -17.531 -5.113 1 94.69 12 GLU B N 1
ATOM 769 C CA . GLU B 1 12 ? -2.514 -16.953 -4.992 1 94.69 12 GLU B CA 1
ATOM 770 C C . GLU B 1 12 ? -2.762 -16.422 -3.584 1 94.69 12 GLU B C 1
ATOM 772 O O . GLU B 1 12 ? -3.297 -15.32 -3.414 1 94.69 12 GLU B O 1
ATOM 777 N N . GLU B 1 13 ? -2.385 -17.172 -2.6 1 93.56 13 GLU B N 1
ATOM 778 C CA . GLU B 1 13 ? -2.539 -16.734 -1.213 1 93.56 13 GLU B CA 1
ATOM 779 C C . GLU B 1 13 ? -1.692 -15.5 -0.921 1 93.56 13 GLU B C 1
ATOM 781 O O . GLU B 1 13 ? -2.154 -14.57 -0.258 1 93.56 13 GLU B O 1
ATOM 786 N N . SER B 1 14 ? -0.482 -15.531 -1.391 1 94.69 14 SER B N 1
ATOM 787 C CA . SER B 1 14 ? 0.421 -14.398 -1.194 1 94.69 14 SER B CA 1
ATOM 788 C C . SER B 1 14 ? -0.102 -13.148 -1.89 1 94.69 14 SER B C 1
ATOM 790 O O . SER B 1 14 ? -0.001 -12.047 -1.351 1 94.69 14 SER B O 1
ATOM 792 N N . TYR B 1 15 ? -0.593 -13.375 -3.047 1 94.75 15 TYR B N 1
ATOM 793 C CA . TYR B 1 15 ? -1.164 -12.266 -3.805 1 94.75 15 TYR B CA 1
ATOM 794 C C . TYR B 1 15 ? -2.336 -11.641 -3.059 1 94.75 15 TYR B C 1
ATOM 796 O O . TYR B 1 15 ? -2.445 -10.414 -2.979 1 94.75 15 TYR B O 1
ATOM 804 N N . GLU B 1 16 ? -3.182 -12.43 -2.512 1 93.44 16 GLU B N 1
ATOM 805 C CA . GLU B 1 16 ? -4.336 -11.922 -1.771 1 93.44 16 GLU B CA 1
ATOM 806 C C . GLU B 1 16 ? -3.896 -11.125 -0.545 1 93.44 16 GLU B C 1
ATOM 808 O O . GLU B 1 16 ? -4.477 -10.086 -0.237 1 93.44 16 GLU B O 1
ATOM 813 N N . ALA B 1 17 ? -2.924 -11.594 0.14 1 92 17 ALA B N 1
ATOM 814 C CA . ALA B 1 17 ? -2.395 -10.883 1.3 1 92 17 ALA B CA 1
ATOM 815 C C . ALA B 1 17 ? -1.869 -9.508 0.906 1 92 17 ALA B C 1
ATOM 817 O O . ALA B 1 17 ? -2.133 -8.516 1.592 1 92 17 ALA B O 1
ATOM 818 N N . LEU B 1 18 ? -1.191 -9.461 -0.212 1 95.38 18 LEU B N 1
ATOM 819 C CA . LEU B 1 18 ? -0.652 -8.203 -0.7 1 95.38 18 LEU B CA 1
ATOM 820 C C . LEU B 1 18 ? -1.772 -7.266 -1.145 1 95.38 18 LEU B C 1
ATOM 822 O O . LEU B 1 18 ? -1.688 -6.051 -0.951 1 95.38 18 LEU B O 1
ATOM 826 N N . ARG B 1 19 ? -2.773 -7.84 -1.731 1 94.62 19 ARG B N 1
ATOM 827 C CA . ARG B 1 19 ? -3.918 -7.043 -2.16 1 94.62 19 ARG B CA 1
ATOM 828 C C . ARG B 1 19 ? -4.59 -6.363 -0.971 1 94.62 19 ARG B C 1
ATOM 830 O O . ARG B 1 19 ? -4.922 -5.18 -1.031 1 94.62 19 ARG B O 1
ATOM 837 N N . VAL B 1 20 ? -4.73 -7.055 0.063 1 94.31 20 VAL B N 1
ATOM 838 C CA . VAL B 1 20 ? -5.367 -6.496 1.253 1 94.31 20 VAL B CA 1
ATOM 839 C C . VAL B 1 20 ? -4.461 -5.434 1.872 1 94.31 20 VAL B C 1
ATOM 841 O O . VAL B 1 20 ? -4.934 -4.375 2.291 1 94.31 20 VAL B O 1
ATOM 844 N N . GLN B 1 21 ? -3.211 -5.75 1.94 1 94.62 21 GLN B N 1
ATOM 845 C CA . GLN B 1 21 ? -2.258 -4.762 2.432 1 94.62 21 GLN B CA 1
ATOM 846 C C . GLN B 1 21 ? -2.316 -3.482 1.599 1 94.62 21 GLN B C 1
ATOM 848 O O . GLN B 1 21 ? -2.246 -2.379 2.141 1 94.62 21 GLN B O 1
ATOM 853 N N . ASN B 1 22 ? -2.379 -3.645 0.349 1 95.81 22 ASN B N 1
ATOM 854 C CA . ASN B 1 22 ? -2.512 -2.506 -0.553 1 95.81 22 ASN B CA 1
ATOM 855 C C . ASN B 1 22 ? -3.754 -1.678 -0.233 1 95.81 22 ASN B C 1
ATOM 857 O O . ASN B 1 22 ? -3.693 -0.448 -0.195 1 95.81 22 ASN B O 1
ATOM 861 N N . LEU B 1 23 ? -4.859 -2.346 -0.025 1 94.94 23 LEU B N 1
ATOM 862 C CA . LEU B 1 23 ? -6.109 -1.676 0.318 1 94.94 23 LEU B CA 1
ATOM 863 C C . LEU B 1 23 ? -5.973 -0.907 1.627 1 94.94 23 LEU B C 1
ATOM 865 O O . LEU B 1 23 ? -6.453 0.222 1.742 1 94.94 23 LEU B O 1
ATOM 869 N N . VAL B 1 24 ? -5.301 -1.512 2.586 1 95.94 24 VAL B N 1
ATOM 870 C CA . VAL B 1 24 ? -5.098 -0.884 3.887 1 95.94 24 VAL B CA 1
ATOM 871 C C . VAL B 1 24 ? -4.227 0.359 3.729 1 95.94 24 VAL B C 1
ATOM 873 O O . VAL B 1 24 ? -4.594 1.446 4.18 1 95.94 24 VAL B O 1
ATOM 876 N N . LEU B 1 25 ? -3.129 0.205 3.07 1 96.19 25 LEU B N 1
ATOM 877 C CA . LEU B 1 25 ? -2.197 1.311 2.873 1 96.19 25 LEU B CA 1
ATOM 878 C C . LEU B 1 25 ? -2.844 2.426 2.059 1 96.19 25 LEU B C 1
ATOM 880 O O . LEU B 1 25 ? -2.703 3.605 2.393 1 96.19 25 LEU B O 1
ATOM 884 N N . GLY B 1 26 ? -3.535 2.039 1.004 1 95 26 GLY B N 1
ATOM 885 C CA . GLY B 1 26 ? -4.227 3.018 0.178 1 95 26 GLY B CA 1
ATOM 886 C C . GLY B 1 26 ? -5.289 3.791 0.933 1 95 26 GLY B C 1
ATOM 887 O O . GLY B 1 26 ? -5.391 5.012 0.798 1 95 26 GLY B O 1
ATOM 888 N N . SER B 1 27 ? -6.078 3.08 1.722 1 95.56 27 SER B N 1
ATOM 889 C CA . SER B 1 27 ? -7.125 3.717 2.514 1 95.56 27 SER B CA 1
ATOM 890 C C . SER B 1 27 ? -6.535 4.672 3.543 1 95.56 27 SER B C 1
ATOM 892 O O . SER B 1 27 ? -7.031 5.789 3.723 1 95.56 27 SER B O 1
ATOM 894 N N . ALA B 1 28 ? -5.488 4.242 4.238 1 95.38 28 ALA B N 1
ATOM 895 C CA . ALA B 1 28 ? -4.816 5.082 5.223 1 95.38 28 ALA B CA 1
ATOM 896 C C . ALA B 1 28 ? -4.27 6.355 4.578 1 95.38 28 ALA B C 1
ATOM 898 O O . ALA B 1 28 ? -4.473 7.457 5.098 1 95.38 28 ALA B O 1
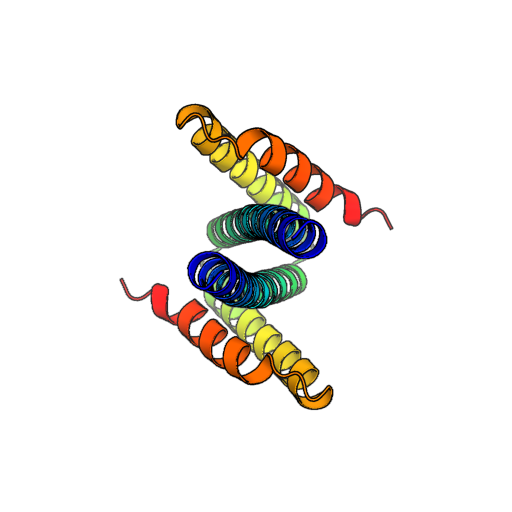ATOM 899 N N . LEU B 1 29 ? -3.648 6.203 3.438 1 94.5 29 LEU B N 1
ATOM 900 C CA . LEU B 1 29 ? -3.043 7.336 2.746 1 94.5 29 LEU B CA 1
ATOM 901 C C . LEU B 1 29 ? -4.113 8.32 2.275 1 94.5 29 LEU B C 1
ATOM 903 O O . LEU B 1 29 ? -3.971 9.531 2.457 1 94.5 29 LEU B O 1
ATOM 907 N N . LYS B 1 30 ? -5.109 7.781 1.687 1 93.19 30 LYS B N 1
ATOM 908 C CA . LYS B 1 30 ? -6.207 8.617 1.216 1 93.19 30 LYS B CA 1
ATOM 909 C C . LYS B 1 30 ? -6.816 9.422 2.361 1 93.19 30 LYS B C 1
ATOM 911 O O . LYS B 1 30 ? -7.07 10.617 2.221 1 93.19 30 LYS B O 1
ATOM 916 N N . SER B 1 31 ? -7.074 8.789 3.473 1 93.81 31 SER B N 1
ATOM 917 C CA . SER B 1 31 ? -7.66 9.445 4.633 1 93.81 31 SER B CA 1
ATOM 918 C C . SER B 1 31 ? -6.734 10.531 5.18 1 93.81 31 SER B C 1
ATOM 920 O O . SER B 1 31 ? -7.191 11.617 5.539 1 93.81 31 SER B O 1
ATOM 922 N N . LEU B 1 32 ? -5.473 10.211 5.258 1 91.69 32 LEU B N 1
ATOM 923 C CA . LEU B 1 32 ? -4.484 11.172 5.742 1 91.69 32 LEU B CA 1
ATOM 924 C C . LEU B 1 32 ? -4.445 12.406 4.852 1 91.69 32 LEU B C 1
ATOM 926 O O . LEU B 1 32 ? -4.512 13.539 5.344 1 91.69 32 LEU B O 1
ATOM 930 N N . LEU B 1 33 ? -4.449 12.195 3.592 1 90.19 33 LEU B N 1
ATOM 931 C CA . LEU B 1 33 ? -4.375 13.305 2.648 1 90.19 33 LEU B CA 1
ATOM 932 C C . LEU B 1 33 ? -5.617 14.18 2.74 1 90.19 33 LEU B C 1
ATOM 934 O O . LEU B 1 33 ? -5.523 15.406 2.66 1 90.19 33 LEU B O 1
ATOM 938 N N . ARG B 1 34 ? -6.711 13.578 2.973 1 89.38 34 ARG B N 1
ATOM 939 C CA . ARG B 1 34 ? -7.973 14.312 3.049 1 89.38 34 ARG B CA 1
ATOM 940 C C . ARG B 1 34 ? -8.055 15.125 4.336 1 89.38 34 ARG B C 1
ATOM 942 O O . ARG B 1 34 ? -8.789 16.109 4.402 1 89.38 34 ARG B O 1
ATOM 949 N N . SER B 1 35 ? -7.289 14.688 5.293 1 89.44 35 SER B N 1
ATOM 950 C CA . SER B 1 35 ? -7.375 15.344 6.594 1 89.44 35 SER B CA 1
ATOM 951 C C . SER B 1 35 ? -6.387 16.5 6.699 1 89.44 35 SER B C 1
ATOM 953 O O . SER B 1 35 ? -6.465 17.312 7.625 1 89.44 35 SER B O 1
ATOM 955 N N . LEU B 1 36 ? -5.516 16.562 5.797 1 89.5 36 LEU B N 1
ATOM 956 C CA . LEU B 1 36 ? -4.461 17.578 5.875 1 89.5 36 LEU B CA 1
ATOM 957 C C . LEU B 1 36 ? -4.996 18.953 5.523 1 89.5 36 LEU B C 1
ATOM 959 O O . LEU B 1 36 ? -5.754 19.109 4.562 1 89.5 36 LEU B O 1
ATOM 963 N N . PRO B 1 37 ? -4.555 19.938 6.359 1 88.38 37 PRO B N 1
ATOM 964 C CA . PRO B 1 37 ? -4.844 21.312 5.953 1 88.38 37 PRO B CA 1
ATOM 965 C C . PRO B 1 37 ? -4.215 21.672 4.609 1 88.38 37 PRO B C 1
ATOM 967 O O . PRO B 1 37 ? -3.121 21.203 4.285 1 88.38 37 PRO B O 1
ATOM 970 N N . PRO B 1 38 ? -4.914 22.516 3.865 1 86.44 38 PRO B N 1
ATOM 971 C CA . PRO B 1 38 ? -4.406 22.875 2.539 1 86.44 38 PRO B CA 1
ATOM 972 C C . PRO B 1 38 ? -3.035 23.547 2.596 1 86.44 38 PRO B C 1
ATOM 974 O O . PRO B 1 38 ? -2.256 23.438 1.645 1 86.44 38 PRO B O 1
ATOM 977 N N . ASP B 1 39 ? -2.756 24.203 3.697 1 88.06 39 ASP B N 1
ATOM 978 C CA . ASP B 1 39 ? -1.5 24.938 3.793 1 88.06 39 ASP B CA 1
ATOM 979 C C . ASP B 1 39 ? -0.324 24 4.031 1 88.06 39 ASP B C 1
ATOM 981 O O . ASP B 1 39 ? 0.834 24.422 3.988 1 88.06 39 ASP B O 1
ATOM 985 N N . MET B 1 40 ? -0.639 22.688 4.113 1 87.44 40 MET B N 1
ATOM 986 C CA . MET B 1 40 ? 0.422 21.703 4.348 1 87.44 40 MET B CA 1
ATOM 987 C C . MET B 1 40 ? 0.722 20.922 3.076 1 87.44 40 MET B C 1
ATOM 989 O O . MET B 1 40 ? 1.677 20.141 3.035 1 87.44 40 MET B O 1
ATOM 993 N N . ALA B 1 41 ? -0.062 21.156 2.092 1 82.62 41 ALA B N 1
ATOM 994 C CA . ALA B 1 41 ? -0.002 20.328 0.882 1 82.62 41 ALA B CA 1
ATOM 995 C C . ALA B 1 41 ? 1.413 20.297 0.312 1 82.62 41 ALA B C 1
ATOM 997 O O . ALA B 1 41 ? 1.941 19.234 0.009 1 82.62 41 ALA B O 1
ATOM 998 N N . GLN B 1 42 ? 1.999 21.422 0.212 1 87.06 42 GLN B N 1
ATOM 999 C CA . GLN B 1 42 ? 3.326 21.5 -0.388 1 87.06 42 GLN B CA 1
ATOM 1000 C C . GLN B 1 42 ? 4.363 20.797 0.487 1 87.06 42 GLN B C 1
ATOM 1002 O O . GLN B 1 42 ? 5.234 20.078 -0.02 1 87.06 42 GLN B O 1
ATOM 1007 N N . ASP B 1 43 ? 4.324 21.062 1.753 1 88 43 ASP B N 1
ATOM 1008 C CA . ASP B 1 43 ? 5.262 20.438 2.686 1 88 43 ASP B CA 1
ATOM 1009 C C . ASP B 1 43 ? 5.156 18.922 2.646 1 88 43 ASP B C 1
ATOM 1011 O O . ASP B 1 43 ? 6.172 18.219 2.648 1 88 43 ASP B O 1
ATOM 1015 N N . VAL B 1 44 ? 4.004 18.484 2.6 1 87.75 44 VAL B N 1
ATOM 1016 C CA . VAL B 1 44 ? 3.754 17.047 2.602 1 87.75 44 VAL B CA 1
ATOM 1017 C C . VAL B 1 44 ? 4.25 16.438 1.292 1 87.75 44 VAL B C 1
ATOM 1019 O O . VAL B 1 44 ? 4.848 15.359 1.29 1 87.75 44 VAL B O 1
ATOM 1022 N N . LEU B 1 45 ? 4.008 17.031 0.194 1 88.88 45 LEU B N 1
ATOM 1023 C CA . LEU B 1 45 ? 4.496 16.547 -1.095 1 88.88 45 LEU B CA 1
ATOM 1024 C C . LEU B 1 45 ? 6.016 16.438 -1.093 1 88.88 45 LEU B C 1
ATOM 1026 O O . LEU B 1 45 ? 6.57 15.461 -1.588 1 88.88 45 LEU B O 1
ATOM 1030 N N . GLU B 1 46 ? 6.621 17.438 -0.534 1 93.5 46 GLU B N 1
ATOM 1031 C CA . GLU B 1 46 ? 8.078 17.422 -0.448 1 93.5 46 GLU B CA 1
ATOM 1032 C C . GLU B 1 46 ? 8.57 16.281 0.433 1 93.5 46 GLU B C 1
ATOM 1034 O O . GLU B 1 46 ? 9.57 15.633 0.117 1 93.5 46 GLU B O 1
ATOM 1039 N N . ALA B 1 47 ? 7.879 16.094 1.474 1 93.19 47 ALA B N 1
ATOM 1040 C CA . ALA B 1 47 ? 8.242 15.008 2.371 1 93.19 47 ALA B CA 1
ATOM 1041 C C . ALA B 1 47 ? 8.109 13.656 1.672 1 93.19 47 ALA B C 1
ATOM 1043 O O . ALA B 1 47 ? 8.977 12.789 1.819 1 93.19 47 ALA B O 1
ATOM 1044 N N . VAL B 1 48 ? 7.059 13.461 0.939 1 94.19 48 VAL B N 1
ATOM 1045 C CA . VAL B 1 48 ? 6.832 12.211 0.214 1 94.19 48 VAL B CA 1
ATOM 1046 C C . VAL B 1 48 ? 7.918 12.023 -0.843 1 94.19 48 VAL B C 1
ATOM 1048 O O . VAL B 1 48 ? 8.461 10.93 -0.99 1 94.19 48 VAL B O 1
ATOM 1051 N N . ARG B 1 49 ? 8.25 13.023 -1.519 1 94.62 49 ARG B N 1
ATOM 1052 C CA . ARG B 1 49 ? 9.312 12.945 -2.518 1 94.62 49 ARG B CA 1
ATOM 1053 C C . ARG B 1 49 ? 10.633 12.555 -1.875 1 94.62 49 ARG B C 1
ATOM 1055 O O . ARG B 1 49 ? 11.352 11.688 -2.387 1 94.62 49 ARG B O 1
ATOM 1062 N N . ALA B 1 50 ? 10.93 13.234 -0.789 1 95.38 50 ALA B N 1
ATOM 1063 C CA . ALA B 1 50 ? 12.148 12.906 -0.061 1 95.38 50 ALA B CA 1
ATOM 1064 C C . ALA B 1 50 ? 12.141 11.453 0.41 1 95.38 50 ALA B C 1
ATOM 1066 O O . ALA B 1 50 ? 13.164 10.773 0.374 1 95.38 50 ALA B O 1
ATOM 1067 N N . GLY B 1 51 ? 11.008 11.039 0.899 1 95.56 51 GLY B N 1
ATOM 1068 C CA . GLY B 1 51 ? 10.875 9.648 1.31 1 95.56 51 GLY B CA 1
ATOM 1069 C C . GLY B 1 51 ? 11.102 8.672 0.177 1 95.56 51 GLY B C 1
ATOM 1070 O O . GLY B 1 51 ? 11.695 7.609 0.378 1 95.56 51 GLY B O 1
ATOM 1071 N N . PHE B 1 52 ? 10.602 8.961 -0.989 1 95.5 52 PHE B N 1
ATOM 1072 C CA . PHE B 1 52 ? 10.836 8.117 -2.158 1 95.5 52 PHE B CA 1
ATOM 1073 C C . PHE B 1 52 ? 12.32 8.07 -2.502 1 95.5 52 PHE B C 1
ATOM 1075 O O . PHE B 1 52 ? 12.852 7 -2.807 1 95.5 52 PHE B O 1
ATOM 1082 N N . ASP B 1 53 ? 12.93 9.211 -2.441 1 95.12 53 ASP B N 1
ATOM 1083 C CA . ASP B 1 53 ? 14.367 9.258 -2.719 1 95.12 53 ASP B CA 1
ATOM 1084 C C . ASP B 1 53 ? 15.141 8.375 -1.742 1 95.12 53 ASP B C 1
ATOM 1086 O O . ASP B 1 53 ? 16.047 7.637 -2.145 1 95.12 53 ASP B O 1
ATOM 1090 N N . ASP B 1 54 ? 14.781 8.484 -0.497 1 95.19 54 ASP B N 1
ATOM 1091 C CA . ASP B 1 54 ? 15.43 7.676 0.528 1 95.19 54 ASP B CA 1
ATOM 1092 C C . ASP B 1 54 ? 15.25 6.184 0.248 1 95.19 54 ASP B C 1
ATOM 1094 O O . ASP B 1 54 ? 16.203 5.406 0.36 1 95.19 54 ASP B O 1
ATOM 1098 N N . GLU B 1 55 ? 14.039 5.797 -0.072 1 95.12 55 GLU B N 1
ATOM 1099 C CA . GLU B 1 55 ? 13.758 4.391 -0.338 1 95.12 55 GLU B CA 1
ATOM 1100 C C . GLU B 1 55 ? 14.477 3.908 -1.595 1 95.12 55 GLU B C 1
ATOM 1102 O O . GLU B 1 55 ? 14.984 2.789 -1.633 1 95.12 55 GLU B O 1
ATOM 1107 N N . LEU B 1 56 ? 14.484 4.664 -2.613 1 94.56 56 LEU B N 1
ATOM 1108 C CA . LEU B 1 56 ? 15.188 4.309 -3.84 1 94.56 56 LEU B CA 1
ATOM 1109 C C . LEU B 1 56 ? 16.672 4.098 -3.572 1 94.56 56 LEU B C 1
ATOM 1111 O O . LEU B 1 56 ? 17.266 3.137 -4.062 1 94.56 56 LEU B O 1
ATOM 1115 N N . ALA B 1 57 ? 17.234 5.008 -2.822 1 95 57 ALA B N 1
ATOM 1116 C CA . ALA B 1 57 ? 18.641 4.883 -2.445 1 95 57 ALA B CA 1
ATOM 1117 C C . ALA B 1 57 ? 18.891 3.57 -1.712 1 95 57 ALA B C 1
ATOM 1119 O O . ALA B 1 57 ? 19.891 2.885 -1.982 1 95 57 ALA B O 1
ATOM 1120 N N . ARG B 1 58 ? 17.984 3.256 -0.794 1 94.38 58 ARG B N 1
ATOM 1121 C CA . ARG B 1 58 ? 18.109 2.004 -0.053 1 94.38 58 ARG B CA 1
ATOM 1122 C C . ARG B 1 58 ? 18.047 0.803 -0.99 1 94.38 58 ARG B C 1
ATOM 1124 O O . ARG B 1 58 ? 18.859 -0.122 -0.877 1 94.38 58 ARG B O 1
ATOM 1131 N N . LEU B 1 59 ? 17.125 0.836 -1.914 1 93.5 59 LEU B N 1
ATOM 1132 C CA . LEU B 1 59 ? 16.969 -0.253 -2.869 1 93.5 59 LEU B CA 1
ATOM 1133 C C . LEU B 1 59 ? 18.188 -0.366 -3.777 1 93.5 59 LEU B C 1
ATOM 1135 O O . LEU B 1 59 ? 18.641 -1.473 -4.09 1 93.5 59 LEU B O 1
ATOM 1139 N N . GLU B 1 60 ? 18.719 0.702 -4.191 1 91.94 60 GLU B N 1
ATOM 1140 C CA . GLU B 1 60 ? 19.906 0.717 -5.055 1 91.94 60 GLU B CA 1
ATOM 1141 C C . GLU B 1 60 ? 21.141 0.212 -4.316 1 91.94 60 GLU B C 1
ATOM 1143 O O . GLU B 1 60 ? 21.938 -0.545 -4.871 1 91.94 60 GLU B O 1
ATOM 1148 N N . TYR B 1 61 ? 21.219 0.691 -3.154 1 92.12 61 TYR B N 1
ATOM 1149 C CA . TYR B 1 61 ? 22.375 0.28 -2.348 1 92.12 61 TYR B CA 1
ATOM 1150 C C . TYR B 1 61 ? 22.359 -1.229 -2.129 1 92.12 61 TYR B C 1
ATOM 1152 O O . TYR B 1 61 ? 23.422 -1.863 -2.127 1 92.12 61 TYR B O 1
ATOM 1160 N N . SER B 1 62 ? 21.219 -1.841 -1.973 1 90.44 62 SER B N 1
ATOM 1161 C CA . SER B 1 62 ? 21.094 -3.273 -1.73 1 90.44 62 SER B CA 1
ATOM 1162 C C . SER B 1 62 ? 21.047 -4.055 -3.039 1 90.44 62 SER B C 1
ATOM 1164 O O . SER B 1 62 ? 20.766 -5.254 -3.043 1 90.44 62 SER B O 1
ATOM 1166 N N . ASP B 1 63 ? 21.25 -3.361 -4.102 1 85.94 63 ASP B N 1
ATOM 1167 C CA . ASP B 1 63 ? 21.203 -3.959 -5.434 1 85.94 63 ASP B CA 1
ATOM 1168 C C . ASP B 1 63 ? 19.906 -4.719 -5.648 1 85.94 63 ASP B C 1
ATOM 1170 O O . ASP B 1 63 ? 19.906 -5.859 -6.117 1 85.94 63 ASP B O 1
ATOM 1174 N N . SER B 1 64 ? 18.828 -4.094 -5.273 1 85.19 64 SER B N 1
ATOM 1175 C CA . SER B 1 64 ? 17.516 -4.715 -5.398 1 85.19 64 SER B CA 1
ATOM 1176 C C . SER B 1 64 ? 17 -4.648 -6.832 1 85.19 64 SER B C 1
ATOM 1178 O O . SER B 1 64 ? 17.062 -3.594 -7.469 1 85.19 64 SER B O 1
ATOM 1180 N N . ALA B 1 65 ? 16.578 -5.785 -7.293 1 82.56 6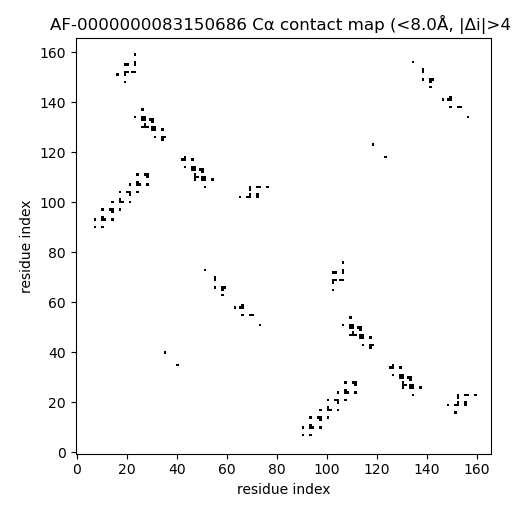5 ALA B N 1
ATOM 1181 C CA . ALA B 1 65 ? 15.992 -5.859 -8.625 1 82.56 65 ALA B CA 1
ATOM 1182 C C . ALA B 1 65 ? 14.75 -4.98 -8.734 1 82.56 65 ALA B C 1
ATOM 1184 O O . ALA B 1 65 ? 14.305 -4.645 -9.836 1 82.56 65 ALA B O 1
ATOM 1185 N N . GLN B 1 66 ? 14.258 -4.508 -7.578 1 86.5 66 GLN B N 1
ATOM 1186 C CA . GLN B 1 66 ? 13 -3.768 -7.547 1 86.5 66 GLN B CA 1
ATOM 1187 C C . GLN B 1 66 ? 13.242 -2.27 -7.715 1 86.5 66 GLN B C 1
ATOM 1189 O O . GLN B 1 66 ? 12.289 -1.497 -7.875 1 86.5 66 GLN B O 1
ATOM 1194 N N . SER B 1 67 ? 14.492 -1.811 -7.789 1 91.12 67 SER B N 1
ATOM 1195 C CA . SER B 1 67 ? 14.797 -0.384 -7.812 1 91.12 67 SER B CA 1
ATOM 1196 C C . SER B 1 67 ? 14.18 0.293 -9.031 1 91.12 67 SER B C 1
ATOM 1198 O O . SER B 1 67 ? 13.562 1.354 -8.914 1 91.12 67 SER B O 1
ATOM 1200 N N . GLU B 1 68 ? 14.312 -0.363 -10.133 1 91 68 GLU B N 1
ATOM 1201 C CA . GLU B 1 68 ? 13.766 0.227 -11.352 1 91 68 GLU B CA 1
ATOM 1202 C C . GLU B 1 68 ? 12.242 0.278 -11.312 1 91 68 GLU B C 1
ATOM 1204 O O . GLU B 1 68 ? 11.641 1.295 -11.656 1 91 68 GLU B O 1
ATOM 1209 N N . LEU B 1 69 ? 11.672 -0.808 -10.914 1 91.62 69 LEU B N 1
ATOM 1210 C CA . LEU B 1 69 ? 10.219 -0.869 -10.828 1 91.62 69 LEU B CA 1
ATOM 1211 C C . LEU B 1 69 ? 9.695 0.147 -9.82 1 91.62 69 LEU B C 1
ATOM 1213 O O . LEU B 1 69 ? 8.672 0.795 -10.062 1 91.62 69 LEU B O 1
ATOM 1217 N N . PHE B 1 70 ? 10.406 0.33 -8.742 1 95.19 70 PHE B N 1
ATOM 1218 C CA . PHE B 1 70 ? 10.031 1.32 -7.738 1 95.19 70 PHE B CA 1
ATOM 1219 C C . PHE B 1 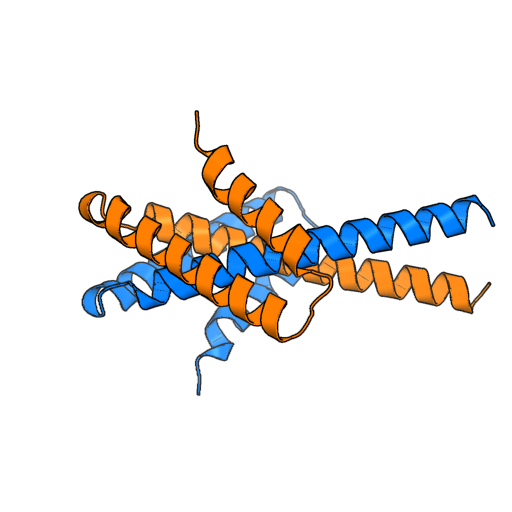70 ? 10.094 2.729 -8.32 1 95.19 70 PHE B C 1
ATOM 1221 O O . PHE B 1 70 ? 9.164 3.518 -8.141 1 95.19 70 PHE B O 1
ATOM 1228 N N . HIS B 1 71 ? 11.172 2.951 -8.992 1 91.75 71 HIS B N 1
ATOM 1229 C CA . HIS B 1 71 ? 11.352 4.266 -9.594 1 91.75 71 HIS B CA 1
ATOM 1230 C C . HIS B 1 71 ? 10.188 4.613 -10.516 1 91.75 71 HIS B C 1
ATOM 1232 O O . HIS B 1 71 ? 9.609 5.695 -10.406 1 91.75 71 HIS B O 1
ATOM 1238 N N . TYR B 1 72 ? 9.781 3.721 -11.297 1 91.94 72 TYR B N 1
ATOM 1239 C CA . TYR B 1 72 ? 8.68 3.955 -12.219 1 91.94 72 TYR B CA 1
ATOM 1240 C C . TYR B 1 72 ? 7.367 4.133 -11.469 1 91.94 72 TYR B C 1
ATOM 1242 O O . TYR B 1 72 ? 6.551 4.98 -11.828 1 91.94 72 TYR B O 1
ATOM 1250 N N . ALA B 1 73 ? 7.219 3.346 -10.469 1 91.62 73 ALA B N 1
ATOM 1251 C CA . ALA B 1 73 ? 5.977 3.373 -9.695 1 91.62 73 ALA B CA 1
ATOM 1252 C C . ALA B 1 73 ? 5.816 4.699 -8.961 1 91.62 73 ALA B C 1
ATOM 1254 O O . ALA B 1 73 ? 4.699 5.195 -8.797 1 91.62 73 ALA B O 1
ATOM 1255 N N . THR B 1 74 ? 6.957 5.324 -8.516 1 93.06 74 THR B N 1
ATOM 1256 C CA . THR B 1 74 ? 6.859 6.605 -7.824 1 93.06 74 THR B CA 1
ATOM 1257 C C . THR B 1 74 ? 6.438 7.707 -8.789 1 93.06 74 THR B C 1
ATOM 1259 O O . THR B 1 74 ? 5.715 8.633 -8.406 1 93.06 74 THR B O 1
ATOM 1262 N N . TYR B 1 75 ? 6.852 7.598 -10.031 1 87.81 75 TYR B N 1
ATOM 1263 C CA . TYR B 1 75 ? 6.43 8.562 -11.039 1 87.81 75 TYR B CA 1
ATOM 1264 C C . TYR B 1 75 ? 4.926 8.469 -11.289 1 87.81 75 TYR B C 1
ATOM 1266 O O . TYR B 1 75 ? 4.246 9.492 -11.398 1 87.81 75 TYR B O 1
ATOM 1274 N N . ALA B 1 76 ? 4.461 7.328 -11.344 1 85.75 76 ALA B N 1
ATOM 1275 C CA . ALA B 1 76 ? 3.033 7.113 -11.555 1 85.75 76 ALA B CA 1
ATOM 1276 C C . ALA B 1 76 ? 2.219 7.613 -10.367 1 85.75 76 ALA B C 1
ATOM 1278 O O . ALA B 1 76 ? 1.086 8.07 -10.531 1 85.75 76 ALA B O 1
ATOM 1279 N N . PHE B 1 77 ? 2.828 7.484 -9.234 1 88.31 77 PHE B N 1
ATOM 1280 C CA . PHE B 1 77 ? 2.182 7.934 -8 1 88.31 77 PHE B CA 1
ATOM 1281 C C . PHE B 1 77 ? 1.842 9.414 -8.078 1 88.31 77 PHE B C 1
ATOM 1283 O O . PHE B 1 77 ? 0.761 9.836 -7.66 1 88.31 77 PHE B O 1
ATOM 1290 N N . PHE B 1 78 ? 2.74 10.195 -8.547 1 81.56 78 PHE B N 1
ATOM 1291 C CA . PHE B 1 78 ? 2.533 11.633 -8.633 1 81.56 78 PHE B CA 1
ATOM 1292 C C . PHE B 1 78 ? 1.757 11.992 -9.898 1 81.56 78 PHE B C 1
ATOM 1294 O O . PHE B 1 78 ? 1.135 13.055 -9.969 1 81.56 78 PHE B O 1
ATOM 1301 N N . GLY B 1 79 ? 1.894 11.391 -10.969 1 69.06 79 GLY B N 1
ATOM 1302 C CA . GLY B 1 79 ? 1.247 11.688 -12.234 1 69.06 79 GLY B CA 1
ATOM 1303 C C . GLY B 1 79 ? -0.242 11.398 -12.227 1 69.06 79 GLY B C 1
ATOM 1304 O O . GLY B 1 79 ? -0.978 11.875 -13.094 1 69.06 79 GLY B O 1
ATOM 1305 N N . GLU B 1 80 ? -0.709 10.406 -11.555 1 50 80 GLU B N 1
ATOM 1306 C CA . GLU B 1 80 ? -2.152 10.195 -11.586 1 50 80 GLU B CA 1
ATOM 1307 C C . GLU B 1 80 ? -2.906 11.438 -11.141 1 50 80 GLU B C 1
ATOM 1309 O O . GLU B 1 80 ? -4.102 11.578 -11.406 1 50 80 GLU B O 1
ATOM 1314 N N . LYS B 1 81 ? -2.561 12.422 -10.422 1 41.59 81 LYS B N 1
ATOM 1315 C CA . LYS B 1 81 ? -3.354 13.586 -10.039 1 41.59 81 LYS B CA 1
ATOM 1316 C C . LYS B 1 81 ? -3.639 14.477 -11.25 1 41.59 81 LYS B C 1
ATOM 1318 O O . LYS B 1 81 ? -4.305 15.508 -11.125 1 41.59 81 LYS B O 1
ATOM 1323 N N . ASN B 1 82 ? -2.951 14.5 -12.32 1 32.5 82 ASN B N 1
ATOM 1324 C CA . ASN B 1 82 ? -3.361 15.516 -13.289 1 32.5 82 ASN B CA 1
ATOM 1325 C C . ASN B 1 82 ? -4.789 15.281 -13.773 1 32.5 82 ASN B C 1
ATOM 1327 O O . ASN B 1 82 ? -5.051 14.336 -14.516 1 32.5 82 ASN B O 1
ATOM 1331 N N . TYR B 1 83 ? -5.742 15.305 -12.945 1 24.84 83 TYR B N 1
ATOM 1332 C CA . TYR B 1 83 ? -6.949 15.797 -13.602 1 24.84 83 TYR B CA 1
ATOM 1333 C C . TYR B 1 83 ? -6.809 17.266 -13.961 1 24.84 83 TYR B C 1
ATOM 1335 O O . TYR B 1 83 ? -6.121 18.016 -13.273 1 24.84 83 TYR B O 1
#

Sequence (166 aa):
MEEINQRISYLEESYEALRVQNLVLGSALKSLLRSLPPDMAQDVLEAVRAGFDDELARLEYSDSAQSELFHYATYAFFGEKNYMEEINQRISYLEESYEALRVQNLVLGSALKSLLRSLPPDMAQDVLEAVRAGFDDELARLEYSDSAQSELFHYATYAFFGEKNY

Organism: NCBI:txid2528037

Foldseek 3Di:
DVVVVVVVVVVVVVVVVVVVVVVVVVVVVVVVQVPDDPVCVVVVVVVVVVVLVVVLVVCVVVVHPCSVVSVVVVVVVVPVPPD/DVVVVVVVVVVVVVVVVVVVVCVVVVVVVVVVVVPDDPVCVVVVVVVVVVVLVVVLVVCVVVVHPCSVVSVVVVVVVVPVPPD

Solvent-accessible surface area (backbone atoms only — not comparable to full-atom values): 8929 Å² total; per-residue (Å²): 107,70,63,56,52,49,49,48,50,52,50,53,54,51,38,52,53,48,53,42,50,38,51,48,45,48,36,37,45,54,22,40,61,70,64,49,58,77,90,42,49,64,61,44,52,51,34,25,53,51,30,46,51,52,52,45,51,52,28,51,73,68,66,40,87,54,31,64,60,39,55,54,50,53,53,50,65,64,56,65,64,77,114,110,69,63,58,50,50,48,47,51,52,51,51,53,51,38,51,54,49,51,42,50,38,52,50,44,50,36,37,44,53,23,41,60,70,66,49,59,77,90,43,50,66,61,42,52,50,33,25,52,52,30,48,52,53,50,45,52,52,28,52,73,67,66,39,87,54,32,63,59,40,56,53,50,52,53,50,64,66,55,67,65,74,118

Radius of gyration: 17.81 Å; Cα contacts (8 Å, |Δi|>4): 116; chains: 2; bounding box: 44×57×42 Å

Secondary structure (DSSP, 8-state):
-HHHHHHHHHHHHHHHHHHHHHHHHHHHHHHHHHHS-GGGHHHHHHHHHHHHHHHHHHHHHTT-TTHHHHHHHHHHHHHTT--/-HHHHHHHHHHHHHHHHHHHHHHHHHHHHHHHHHHS-GGGHHHHHHHHHHHHHHHHHHHHHTT-TTHHHHHHHHHHHHHTT--

pLDDT: mean 88.56, std 12.69, range [24.34, 96.19]